Protein AF-A0A6P2FZN4-F1 (afdb_monomer_lite)

pLDDT: mean 72.2, std 14.44, range [37.28, 89.81]

Secondary structure (DSSP, 8-state):
----HHHHHHHHHHHHHHHH-TTTSS-TTS-HHHHHHHHHHHTT-S-HHHHHHHHHHHHHHTT--GGGGGS-GGGGTTTGGG--S---

Radius of gyration: 12.98 Å; chains: 1; bounding box: 28×25×34 Å

Foldseek 3Di:
DDQDVVVLVVLLVLVVVCVVPVPPRDDQPDAQLCVSLVVCVVVVRDDPVVSNVSSQVSCVVVQHHPVSRRGGSVVCPPPVPPDRDDDD

Structure (mmCIF, N/CA/C/O backbone):
data_AF-A0A6P2FZN4-F1
#
_entry.id   AF-A0A6P2FZN4-F1
#
loop_
_atom_site.group_PDB
_atom_site.id
_atom_site.type_symbol
_atom_site.label_atom_id
_atom_site.label_alt_id
_atom_site.label_comp_id
_atom_site.label_asym_id
_atom_site.label_entity_id
_atom_site.label_seq_id
_atom_site.pdbx_PDB_ins_code
_atom_site.Cartn_x
_atom_site.Cartn_y
_atom_site.Cartn_z
_atom_site.occupancy
_atom_site.B_iso_or_equiv
_atom_site.auth_seq_id
_atom_site.auth_comp_id
_atom_site.auth_asym_id
_atom_site.auth_atom_id
_atom_site.pdbx_PDB_model_num
ATOM 1 N N . MET A 1 1 ? -16.893 0.419 13.088 1.00 43.84 1 MET A N 1
ATOM 2 C CA . MET A 1 1 ? -15.726 1.078 13.720 1.00 43.84 1 MET A CA 1
ATOM 3 C C . MET A 1 1 ? -15.245 2.170 12.776 1.00 43.84 1 MET A C 1
ATOM 5 O O . MET A 1 1 ? -14.984 1.867 11.622 1.00 43.84 1 MET A O 1
ATOM 9 N N . GLN A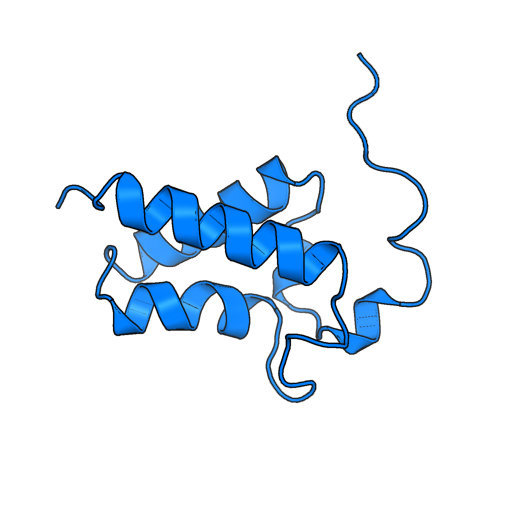 1 2 ? -15.230 3.441 13.190 1.00 50.50 2 GLN A N 1
ATOM 10 C CA . GLN A 1 2 ? -14.887 4.545 12.284 1.00 50.50 2 GLN A CA 1
ATOM 11 C C . GLN A 1 2 ? -13.374 4.576 12.047 1.00 50.50 2 GLN A C 1
ATOM 13 O O . GLN A 1 2 ? -12.598 4.834 12.964 1.00 50.50 2 GLN A O 1
ATOM 18 N N . ALA A 1 3 ? -12.948 4.308 10.814 1.00 53.72 3 ALA A N 1
ATOM 19 C CA . ALA A 1 3 ? -11.563 4.505 10.421 1.00 53.72 3 ALA A CA 1
ATOM 20 C C . ALA A 1 3 ? -11.217 5.998 10.538 1.00 53.72 3 ALA A C 1
ATOM 22 O O . ALA A 1 3 ? -11.850 6.841 9.902 1.00 53.72 3 ALA A O 1
ATOM 23 N N . ASN A 1 4 ? -10.222 6.324 11.362 1.00 74.25 4 ASN A N 1
ATOM 24 C CA . ASN A 1 4 ? -9.841 7.696 11.668 1.00 74.25 4 ASN A CA 1
ATOM 25 C C . ASN A 1 4 ? -9.461 8.439 10.369 1.00 74.25 4 ASN A C 1
ATOM 27 O O . ASN A 1 4 ? -8.529 8.046 9.660 1.00 74.25 4 ASN A O 1
ATOM 31 N N . ALA A 1 5 ? -10.187 9.508 10.025 1.00 70.88 5 ALA A N 1
ATOM 32 C CA . ALA A 1 5 ? -10.063 10.198 8.733 1.00 70.88 5 ALA A CA 1
ATOM 33 C C . ALA A 1 5 ? -8.634 10.705 8.444 1.00 70.88 5 ALA A C 1
ATOM 35 O O . ALA A 1 5 ? -8.239 10.875 7.287 1.00 70.88 5 ALA A O 1
ATOM 36 N N . ARG A 1 6 ? -7.834 10.931 9.495 1.00 76.56 6 ARG A N 1
ATOM 37 C CA . ARG A 1 6 ? -6.417 11.305 9.399 1.00 76.56 6 ARG A CA 1
ATOM 38 C C . ARG A 1 6 ? -5.555 10.181 8.817 1.00 76.56 6 ARG A C 1
ATOM 40 O O . ARG A 1 6 ? -4.819 10.424 7.864 1.00 76.56 6 ARG A O 1
ATOM 47 N N . GLN A 1 7 ? -5.708 8.961 9.330 1.00 71.00 7 GLN A N 1
ATOM 48 C CA . GLN A 1 7 ? -4.948 7.790 8.879 1.00 71.00 7 GLN A CA 1
ATOM 49 C C . GLN A 1 7 ? -5.286 7.446 7.425 1.00 71.00 7 GLN A C 1
ATOM 51 O O . GLN A 1 7 ? -4.412 7.080 6.645 1.00 71.00 7 GLN A O 1
ATOM 56 N N . MET A 1 8 ? -6.541 7.666 7.020 1.00 70.88 8 MET A N 1
ATOM 57 C CA . MET A 1 8 ? -6.968 7.433 5.641 1.00 70.88 8 MET A CA 1
ATOM 58 C C . MET A 1 8 ? -6.376 8.433 4.642 1.00 70.88 8 MET A C 1
ATOM 60 O O . MET A 1 8 ? -6.020 8.065 3.525 1.00 70.88 8 MET A O 1
ATOM 64 N N . ARG A 1 9 ? -6.221 9.699 5.046 1.00 77.56 9 ARG A N 1
ATOM 65 C CA . ARG A 1 9 ? -5.521 10.708 4.237 1.00 77.56 9 ARG A CA 1
ATOM 66 C C . ARG A 1 9 ? -4.033 10.406 4.094 1.00 77.56 9 ARG A C 1
ATOM 68 O O . ARG A 1 9 ? -3.474 10.604 3.021 1.00 77.56 9 ARG A O 1
ATOM 75 N N . GLU A 1 10 ? -3.382 9.943 5.156 1.00 76.12 10 GLU A N 1
ATOM 76 C CA . GLU A 1 10 ? -1.977 9.518 5.090 1.00 76.12 10 GLU A CA 1
ATOM 77 C C . GLU A 1 10 ? -1.797 8.294 4.193 1.00 76.12 10 GLU A C 1
ATOM 79 O O . GLU A 1 10 ? -0.887 8.278 3.368 1.00 76.12 10 GLU A O 1
ATOM 84 N N . PHE A 1 11 ? -2.718 7.334 4.267 1.00 72.31 11 PHE A N 1
ATOM 85 C CA . PHE A 1 11 ? -2.742 6.182 3.376 1.00 72.31 11 PHE A CA 1
ATOM 86 C C . PHE A 1 11 ? -2.863 6.587 1.903 1.00 72.31 11 PHE A C 1
ATOM 88 O O . PHE A 1 11 ? -2.006 6.225 1.102 1.00 72.31 11 PHE A O 1
ATOM 95 N N . ARG A 1 12 ? -3.859 7.413 1.552 1.00 75.00 12 ARG A N 1
ATOM 96 C CA . ARG A 1 12 ? -4.036 7.917 0.177 1.00 75.00 12 ARG A CA 1
ATOM 97 C C . ARG A 1 12 ? -2.791 8.631 -0.348 1.00 75.00 12 ARG A C 1
ATOM 99 O O . ARG A 1 12 ? -2.382 8.381 -1.475 1.00 75.00 12 ARG A O 1
ATOM 106 N N . ARG A 1 13 ? -2.147 9.463 0.479 1.00 75.56 13 ARG A N 1
ATOM 107 C CA . ARG A 1 13 ? -0.883 10.124 0.112 1.00 75.56 13 ARG A CA 1
ATOM 108 C C . ARG A 1 13 ? 0.239 9.125 -0.143 1.00 75.56 13 ARG A C 1
ATOM 110 O O . ARG A 1 13 ? 0.950 9.264 -1.126 1.00 75.56 13 ARG A O 1
ATOM 117 N N . ARG A 1 14 ? 0.367 8.097 0.696 1.00 71.94 14 ARG A N 1
ATOM 118 C CA . ARG A 1 14 ? 1.383 7.049 0.535 1.00 71.94 14 ARG A CA 1
ATOM 119 C C . ARG A 1 14 ? 1.162 6.238 -0.742 1.00 71.94 14 ARG A C 1
ATOM 121 O O . ARG A 1 14 ? 2.126 5.958 -1.442 1.00 71.94 14 ARG A O 1
ATOM 128 N N . ILE A 1 15 ? -0.094 5.945 -1.082 1.00 71.88 15 ILE A N 1
ATOM 129 C CA . ILE A 1 15 ? -0.475 5.338 -2.364 1.00 71.88 15 ILE A CA 1
ATOM 130 C C . ILE A 1 15 ? -0.097 6.239 -3.537 1.00 71.88 15 ILE A C 1
ATOM 132 O O . ILE A 1 15 ? 0.517 5.790 -4.499 1.00 71.88 15 ILE A O 1
ATOM 136 N N . GLN A 1 16 ? -0.448 7.518 -3.460 1.00 71.81 16 GLN A N 1
ATOM 137 C CA . GLN A 1 16 ? -0.132 8.474 -4.510 1.00 71.81 16 GLN A CA 1
ATOM 138 C C . GLN A 1 16 ? 1.385 8.583 -4.718 1.00 71.81 16 GLN A C 1
ATOM 140 O O . GLN A 1 16 ? 1.839 8.529 -5.854 1.00 71.81 16 GLN A O 1
ATOM 145 N N . SER A 1 17 ? 2.177 8.647 -3.642 1.00 69.81 17 SER A N 1
ATOM 146 C CA . SER A 1 17 ? 3.644 8.624 -3.709 1.00 69.81 17 SER A CA 1
ATOM 147 C C . SER A 1 17 ? 4.184 7.342 -4.342 1.00 69.81 17 SER A C 1
ATOM 149 O O . SER A 1 17 ? 5.077 7.416 -5.179 1.00 69.81 17 SER A O 1
ATOM 151 N N . VAL A 1 18 ? 3.609 6.187 -3.999 1.00 67.19 18 VAL A N 1
ATOM 152 C CA . VAL A 1 18 ? 3.931 4.895 -4.618 1.00 67.19 18 VAL A CA 1
ATOM 153 C C . VAL A 1 18 ? 3.683 4.917 -6.127 1.00 67.19 18 VAL A C 1
ATOM 155 O O . VAL A 1 18 ? 4.476 4.374 -6.879 1.00 67.19 18 VAL A O 1
ATOM 158 N N . PHE A 1 19 ? 2.619 5.554 -6.610 1.00 63.84 19 PHE A N 1
ATOM 159 C CA . PHE A 1 19 ? 2.356 5.609 -8.052 1.00 63.84 19 PHE A CA 1
ATOM 160 C C . PHE A 1 19 ? 3.166 6.675 -8.798 1.00 63.84 19 PHE A C 1
ATOM 162 O O . PHE A 1 19 ? 3.358 6.551 -10.006 1.00 63.84 19 PHE A O 1
ATOM 169 N N . GLN A 1 20 ? 3.682 7.687 -8.095 1.00 67.06 20 GLN A N 1
ATOM 170 C CA . GLN A 1 20 ? 4.647 8.639 -8.654 1.00 67.06 20 GLN A CA 1
ATOM 171 C C . GLN A 1 20 ? 6.046 8.012 -8.768 1.00 67.06 20 GLN A C 1
ATOM 173 O O . GLN A 1 20 ? 6.690 8.131 -9.812 1.00 67.06 20 GLN A O 1
ATOM 178 N N . ASP A 1 21 ? 6.484 7.283 -7.736 1.00 62.00 21 ASP A N 1
ATOM 179 C CA . ASP A 1 21 ? 7.755 6.554 -7.715 1.00 62.00 21 ASP A CA 1
ATOM 180 C C . ASP A 1 21 ? 7.574 5.102 -7.216 1.00 62.00 21 ASP A C 1
ATOM 182 O O . ASP A 1 21 ? 7.830 4.780 -6.044 1.00 62.00 21 ASP A O 1
ATOM 186 N N . PRO A 1 22 ? 7.113 4.201 -8.107 1.00 57.34 22 PRO A N 1
ATOM 187 C CA . PRO A 1 22 ? 6.822 2.812 -7.749 1.00 57.34 22 PRO A CA 1
ATOM 188 C C . PRO A 1 22 ? 8.074 1.994 -7.439 1.00 57.34 22 PRO A C 1
ATOM 190 O O . PRO A 1 22 ? 7.961 0.919 -6.852 1.00 57.34 22 PRO A O 1
ATOM 193 N N . TYR A 1 23 ? 9.257 2.504 -7.790 1.00 52.44 23 TYR A N 1
ATOM 194 C CA . TYR A 1 23 ? 10.534 1.820 -7.605 1.00 52.44 23 TYR A CA 1
ATOM 195 C C . TYR A 1 23 ? 11.230 2.211 -6.307 1.00 52.44 23 TYR A C 1
ATOM 197 O O . TYR A 1 23 ? 11.832 1.353 -5.668 1.00 52.44 23 TYR A O 1
ATOM 205 N N . ALA A 1 24 ? 11.134 3.475 -5.890 1.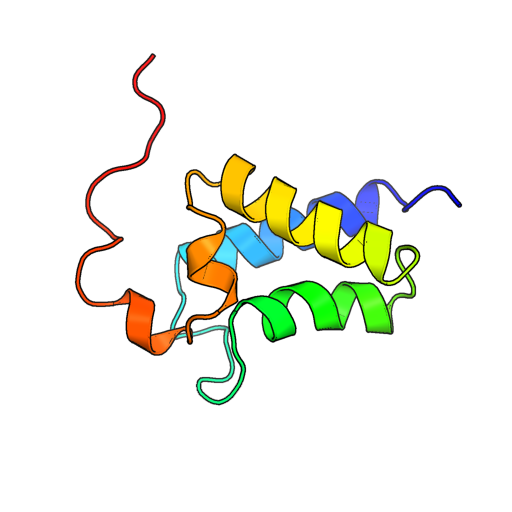00 50.84 24 ALA A N 1
ATOM 206 C CA . ALA A 1 24 ? 11.859 3.966 -4.721 1.00 50.84 24 ALA A CA 1
ATOM 207 C C . ALA A 1 24 ? 11.217 3.578 -3.379 1.00 50.84 24 ALA A C 1
ATOM 209 O O . ALA A 1 24 ? 11.878 3.638 -2.344 1.00 50.84 24 ALA A O 1
ATOM 210 N N . SER A 1 25 ? 9.933 3.201 -3.367 1.00 50.81 25 SER A N 1
ATOM 211 C CA . SER A 1 25 ? 9.149 3.096 -2.124 1.00 50.81 25 SER A CA 1
ATOM 212 C C . SER A 1 25 ? 8.526 1.724 -1.843 1.00 50.81 25 SER A C 1
ATOM 214 O O . SER A 1 25 ? 8.046 1.489 -0.729 1.00 50.81 25 SER A O 1
ATOM 216 N N . LEU A 1 26 ? 8.553 0.798 -2.806 1.00 59.94 26 LEU A N 1
ATOM 217 C CA . LEU A 1 26 ? 7.957 -0.529 -2.670 1.00 59.94 26 LEU A CA 1
ATOM 218 C C . LEU A 1 26 ? 9.014 -1.627 -2.653 1.00 59.94 26 LEU A C 1
ATOM 220 O O . LEU A 1 26 ? 9.928 -1.657 -3.471 1.00 59.94 26 LEU A O 1
ATOM 224 N N . ASN A 1 27 ? 8.853 -2.582 -1.735 1.00 62.47 27 ASN A N 1
ATOM 225 C CA . ASN A 1 27 ? 9.658 -3.794 -1.758 1.00 62.47 27 ASN A CA 1
ATOM 226 C C . ASN A 1 27 ? 9.287 -4.593 -3.024 1.00 62.47 27 ASN A C 1
ATOM 228 O O . ASN A 1 27 ? 8.139 -5.030 -3.132 1.00 62.47 27 ASN A O 1
ATOM 232 N N . PRO A 1 28 ? 10.225 -4.831 -3.958 1.00 64.81 28 PRO A N 1
ATOM 233 C CA . PRO A 1 28 ? 9.925 -5.439 -5.255 1.00 64.81 28 PRO A CA 1
ATOM 234 C C . PRO A 1 28 ? 9.413 -6.882 -5.150 1.00 64.81 28 PRO A C 1
ATOM 236 O O . PRO A 1 28 ? 8.874 -7.405 -6.122 1.00 64.81 28 PRO A O 1
ATOM 239 N N . ARG A 1 29 ? 9.561 -7.517 -3.977 1.00 67.88 29 ARG A N 1
ATOM 240 C CA . ARG A 1 29 ? 9.075 -8.873 -3.685 1.00 67.88 29 ARG A CA 1
ATOM 241 C C . ARG A 1 29 ? 7.638 -8.916 -3.155 1.00 67.88 29 ARG A C 1
ATOM 243 O O . ARG A 1 29 ? 7.108 -10.006 -2.968 1.00 67.88 29 ARG A O 1
ATOM 250 N N . ARG A 1 30 ? 7.014 -7.767 -2.871 1.00 72.38 30 ARG A N 1
ATOM 251 C CA . ARG A 1 30 ? 5.631 -7.683 -2.372 1.00 72.38 30 ARG A CA 1
ATOM 252 C C . ARG A 1 30 ? 4.702 -7.207 -3.483 1.00 72.38 30 ARG A C 1
ATOM 254 O O . ARG A 1 30 ? 5.012 -6.239 -4.171 1.00 72.38 30 ARG A O 1
ATOM 261 N N . GLY A 1 31 ? 3.564 -7.882 -3.640 1.00 81.25 31 GLY A N 1
ATOM 262 C CA . GLY A 1 31 ? 2.525 -7.471 -4.587 1.00 81.25 31 GLY A CA 1
ATOM 263 C C . GLY A 1 31 ? 1.869 -6.154 -4.170 1.00 81.25 31 GLY A C 1
ATOM 264 O O . GLY A 1 31 ? 1.859 -5.806 -2.983 1.00 81.25 31 GLY A O 1
ATOM 265 N N . ILE A 1 32 ? 1.285 -5.437 -5.132 1.00 82.00 32 ILE A N 1
ATOM 266 C CA . ILE A 1 32 ? 0.627 -4.146 -4.889 1.00 82.00 32 ILE A CA 1
ATOM 267 C C . ILE A 1 32 ? -0.477 -4.301 -3.842 1.00 82.00 32 ILE A C 1
ATOM 269 O O . ILE A 1 32 ? -0.497 -3.539 -2.879 1.00 82.00 32 ILE A O 1
ATOM 273 N N . ARG A 1 33 ? -1.327 -5.336 -3.935 1.00 86.12 33 ARG A N 1
ATOM 274 C CA . ARG A 1 33 ? -2.341 -5.634 -2.906 1.00 86.12 33 ARG A CA 1
ATOM 275 C C . ARG A 1 33 ? -1.749 -5.630 -1.504 1.00 86.12 33 ARG A C 1
ATOM 277 O O . ARG A 1 33 ? -2.271 -4.946 -0.634 1.00 86.12 33 ARG A O 1
ATOM 284 N N . GLN A 1 34 ? -0.660 -6.366 -1.305 1.00 84.62 34 GLN A N 1
ATOM 285 C CA . GLN A 1 34 ? -0.059 -6.553 0.008 1.00 84.62 34 GLN A CA 1
ATOM 286 C C . GLN A 1 34 ? 0.556 -5.255 0.529 1.00 84.62 34 GLN A C 1
ATOM 288 O O . GLN A 1 34 ? 0.323 -4.893 1.677 1.00 84.62 34 GLN A O 1
ATOM 293 N N . ALA A 1 35 ? 1.259 -4.510 -0.325 1.00 81.50 35 ALA A N 1
ATOM 294 C CA . ALA A 1 35 ? 1.826 -3.217 0.045 1.00 81.50 35 ALA A CA 1
ATOM 295 C C . ALA A 1 35 ? 0.757 -2.196 0.474 1.00 81.50 35 ALA A C 1
ATOM 297 O O . ALA A 1 35 ? 1.007 -1.357 1.340 1.00 81.50 35 ALA A O 1
ATOM 298 N N . LEU A 1 36 ? -0.441 -2.284 -0.113 1.00 81.38 36 LEU A N 1
ATOM 299 C CA . LEU A 1 36 ? -1.572 -1.422 0.213 1.00 81.38 36 LEU A CA 1
ATOM 300 C C . LEU A 1 36 ? -2.365 -1.917 1.433 1.00 81.38 36 LEU A C 1
ATOM 302 O O . LEU A 1 36 ? -2.779 -1.118 2.269 1.00 81.38 36 LEU A O 1
ATOM 306 N N . SER A 1 37 ? -2.579 -3.223 1.574 1.00 87.44 37 SER A N 1
ATOM 307 C CA . SER A 1 37 ? -3.391 -3.783 2.656 1.00 87.44 37 SER A CA 1
ATOM 308 C C . SER A 1 37 ? -2.625 -3.933 3.971 1.00 87.44 37 SER A C 1
ATOM 310 O O . SER A 1 37 ? -3.232 -3.868 5.035 1.00 87.44 37 SER A O 1
ATOM 312 N N . GLU A 1 38 ? -1.311 -4.150 3.937 1.00 85.38 38 GLU A N 1
ATOM 313 C CA . GLU A 1 38 ? -0.468 -4.364 5.121 1.00 85.38 38 GLU A CA 1
ATOM 314 C C . GLU A 1 38 ? -0.531 -3.219 6.145 1.00 85.38 38 GLU A C 1
ATOM 316 O O . GLU A 1 38 ? -0.825 -3.510 7.305 1.00 85.38 38 GLU A O 1
ATOM 321 N N . PRO A 1 39 ? -0.357 -1.929 5.784 1.00 81.62 39 PRO A N 1
ATOM 322 C CA . PRO A 1 39 ? -0.483 -0.847 6.761 1.00 81.62 39 PRO A CA 1
ATOM 323 C C . PRO A 1 39 ? -1.895 -0.765 7.358 1.00 81.62 39 PRO A C 1
ATOM 325 O O . PRO A 1 39 ? -2.044 -0.463 8.540 1.00 81.62 39 PRO A O 1
ATOM 328 N N . LEU A 1 40 ? -2.937 -1.082 6.583 1.00 85.00 40 LEU A N 1
ATOM 329 C CA . LEU A 1 40 ? -4.312 -1.109 7.087 1.00 85.00 40 LEU A CA 1
ATOM 330 C C . LEU A 1 40 ? -4.527 -2.252 8.094 1.00 85.00 40 LEU A C 1
ATOM 332 O O . LEU A 1 40 ? -5.184 -2.041 9.111 1.00 85.00 40 LEU A O 1
ATOM 336 N N . HIS A 1 41 ? -3.921 -3.420 7.865 1.00 86.81 41 HIS A N 1
ATOM 337 C CA . HIS A 1 41 ? -3.941 -4.535 8.815 1.00 86.81 41 HIS A CA 1
ATOM 338 C C . HIS A 1 41 ? -3.135 -4.224 10.081 1.00 86.81 41 HIS A C 1
ATOM 340 O O . HIS A 1 41 ? -3.634 -4.427 11.187 1.00 86.81 41 HIS A O 1
ATOM 346 N N . VAL A 1 42 ? -1.920 -3.682 9.934 1.00 86.06 42 VAL A N 1
ATOM 347 C CA . VAL A 1 42 ? -1.037 -3.316 11.058 1.00 86.06 42 VAL A CA 1
ATOM 348 C C . VAL A 1 42 ? -1.709 -2.292 11.969 1.00 86.06 42 VAL A C 1
ATOM 350 O O . VAL A 1 42 ? -1.686 -2.435 13.189 1.00 86.06 42 VAL A O 1
ATOM 353 N N . HIS A 1 43 ? -2.367 -1.288 11.389 1.00 82.81 43 HIS A N 1
ATOM 354 C CA . HIS A 1 43 ? -3.090 -0.267 12.145 1.00 82.81 43 HIS A CA 1
ATOM 355 C C . HIS A 1 43 ? -4.533 -0.663 12.510 1.00 82.81 43 HIS A C 1
ATOM 357 O O . HIS A 1 43 ? -5.247 0.160 13.081 1.00 82.81 43 HIS A O 1
ATOM 363 N N . ARG A 1 44 ? -4.968 -1.897 12.199 1.00 84.12 44 ARG A N 1
ATOM 364 C CA . ARG A 1 44 ? -6.327 -2.420 12.447 1.00 84.12 44 ARG A CA 1
ATOM 365 C C . ARG A 1 44 ? -7.433 -1.474 11.955 1.00 84.12 44 ARG A C 1
ATOM 367 O O . ARG A 1 44 ? -8.431 -1.239 12.635 1.00 84.12 44 ARG A O 1
ATOM 374 N N . LEU A 1 45 ? -7.246 -0.911 10.761 1.00 84.31 45 LEU A N 1
ATOM 375 C CA . LEU A 1 45 ? -8.117 0.104 10.156 1.00 84.31 45 LEU A CA 1
ATOM 376 C C . LEU A 1 45 ? -9.312 -0.508 9.416 1.00 84.31 45 LEU A C 1
ATOM 378 O O . LEU A 1 45 ? -9.563 -0.186 8.254 1.00 84.31 45 LEU A O 1
ATOM 382 N N . GLY A 1 46 ? -10.055 -1.360 10.118 1.00 86.12 46 GLY A N 1
ATOM 383 C CA . GLY A 1 46 ? -11.224 -2.070 9.605 1.00 86.12 46 GLY A CA 1
ATOM 384 C C . GLY A 1 46 ? -11.027 -3.583 9.552 1.00 86.12 46 GLY A C 1
ATOM 385 O O . GLY A 1 46 ? -9.945 -4.110 9.812 1.00 86.12 46 GLY A O 1
ATOM 386 N N . SER A 1 47 ? -12.108 -4.278 9.223 1.00 89.50 47 SER A N 1
ATOM 387 C CA . SER A 1 47 ? -12.141 -5.723 8.997 1.00 89.50 47 SER A CA 1
ATOM 388 C C . SER A 1 47 ? -11.408 -6.083 7.696 1.00 89.50 47 SER A C 1
ATOM 390 O O . SER A 1 47 ? -11.325 -5.235 6.806 1.00 89.50 47 SER A O 1
ATOM 392 N N . PRO A 1 48 ? -10.946 -7.333 7.503 1.00 87.25 48 PRO A N 1
ATOM 393 C CA . PRO A 1 48 ? -10.277 -7.747 6.262 1.00 87.25 48 PRO A CA 1
ATOM 394 C C . PRO A 1 48 ? -11.067 -7.389 4.991 1.00 87.25 48 PRO A C 1
ATOM 396 O O . PRO A 1 48 ? -10.508 -6.855 4.036 1.00 87.25 48 PRO A O 1
ATOM 399 N N . ALA A 1 49 ? -12.392 -7.571 5.018 1.00 89.38 49 ALA A N 1
ATOM 400 C CA . ALA A 1 49 ? -13.280 -7.187 3.921 1.00 89.38 49 ALA A CA 1
ATOM 401 C C . ALA A 1 49 ? -13.343 -5.663 3.687 1.00 89.38 49 ALA A C 1
ATOM 403 O O . ALA A 1 49 ? -13.361 -5.208 2.544 1.00 89.38 49 ALA A O 1
ATOM 404 N N . GLU A 1 50 ? -13.345 -4.859 4.756 1.00 88.19 50 GLU A N 1
ATOM 405 C CA . GLU A 1 50 ? -13.346 -3.392 4.658 1.00 88.19 50 GLU A CA 1
ATOM 406 C C . GLU A 1 50 ? -12.016 -2.878 4.101 1.00 88.19 50 GLU A C 1
ATOM 408 O O . GLU A 1 50 ? -12.004 -1.971 3.271 1.00 88.19 50 GLU A O 1
ATOM 413 N N . ILE A 1 51 ? -10.902 -3.481 4.525 1.00 87.75 51 ILE A N 1
ATOM 414 C CA . ILE A 1 51 ? -9.558 -3.176 4.030 1.00 87.75 51 ILE A CA 1
ATOM 415 C C . ILE A 1 51 ? -9.482 -3.450 2.530 1.00 87.75 51 ILE A C 1
ATOM 417 O O . ILE A 1 51 ? -9.032 -2.591 1.772 1.00 87.75 51 ILE A O 1
ATOM 421 N N . GLU A 1 52 ? -9.970 -4.608 2.087 1.00 89.19 52 GLU A N 1
ATOM 422 C CA . GLU A 1 52 ? -9.959 -4.978 0.674 1.00 89.19 52 GLU A CA 1
ATOM 423 C C . GLU A 1 52 ? -10.810 -4.031 -0.180 1.00 89.19 52 GLU A C 1
ATOM 425 O O . GLU A 1 52 ? -10.348 -3.524 -1.207 1.00 89.19 52 GLU A O 1
ATOM 430 N N . ALA A 1 53 ? -12.024 -3.711 0.277 1.00 89.81 53 ALA A N 1
ATOM 431 C CA . ALA A 1 53 ? -12.876 -2.724 -0.377 1.00 89.81 53 ALA A CA 1
ATOM 432 C C . ALA A 1 53 ? -12.183 -1.354 -0.473 1.00 89.81 53 ALA A C 1
ATOM 434 O O . ALA A 1 53 ? -12.247 -0.688 -1.509 1.00 89.81 53 ALA A O 1
ATOM 435 N N . LYS A 1 54 ? -11.459 -0.948 0.578 1.00 86.12 54 LYS A N 1
ATOM 436 C CA . LYS A 1 54 ? -10.753 0.336 0.622 1.00 86.12 54 LYS A CA 1
ATOM 437 C C . LYS A 1 54 ? -9.580 0.397 -0.341 1.00 86.12 54 LYS A C 1
ATOM 439 O O . LYS A 1 54 ? -9.405 1.396 -1.038 1.00 86.12 54 LYS A O 1
ATOM 444 N N . VAL A 1 55 ? -8.792 -0.671 -0.393 1.00 87.50 55 VAL A N 1
ATOM 445 C CA . VAL A 1 55 ? -7.672 -0.813 -1.326 1.00 87.50 55 VAL A CA 1
ATOM 446 C C . VAL A 1 55 ? -8.184 -0.731 -2.766 1.00 87.50 55 VAL A C 1
ATOM 448 O O . VAL A 1 55 ? -7.665 0.067 -3.544 1.00 87.50 55 VAL A O 1
ATOM 451 N N . ARG A 1 56 ? -9.263 -1.454 -3.100 1.00 89.38 56 ARG A N 1
ATOM 452 C CA . ARG A 1 56 ? -9.900 -1.397 -4.429 1.00 89.38 56 ARG A CA 1
ATOM 453 C C . ARG A 1 56 ? -10.414 0.001 -4.770 1.00 89.38 56 ARG A C 1
ATOM 455 O O . ARG A 1 56 ? -10.105 0.502 -5.845 1.00 89.38 56 ARG A O 1
ATOM 462 N N . SER A 1 57 ? -11.139 0.647 -3.854 1.00 86.75 57 SER A N 1
ATOM 463 C CA . SER A 1 57 ? -11.629 2.019 -4.051 1.00 86.75 57 SER A CA 1
ATOM 464 C C . SER A 1 57 ? -10.48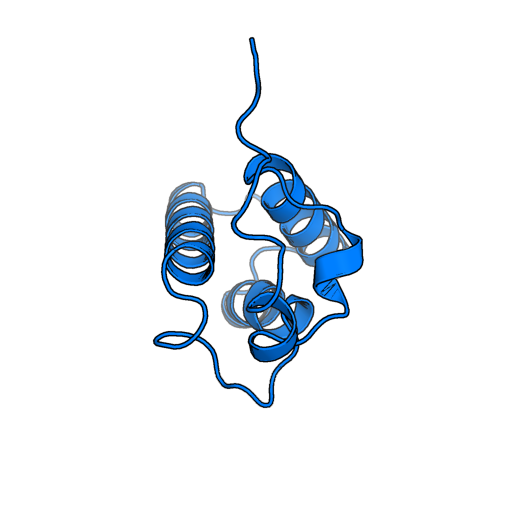2 2.997 -4.286 1.00 86.75 57 SER A C 1
ATOM 466 O O . SER A 1 57 ? -10.562 3.831 -5.177 1.00 86.75 57 SER A O 1
ATOM 468 N N . THR A 1 58 ? -9.387 2.877 -3.531 1.00 82.06 58 THR A N 1
ATOM 469 C CA . THR A 1 58 ? -8.265 3.817 -3.655 1.00 82.06 58 THR A CA 1
ATOM 470 C C . THR A 1 58 ? -7.538 3.666 -4.989 1.00 82.06 58 THR A C 1
ATOM 472 O O . THR A 1 58 ? -7.154 4.667 -5.578 1.00 82.06 58 THR A O 1
ATOM 475 N N . ILE A 1 59 ? -7.394 2.436 -5.495 1.00 80.81 59 ILE A N 1
ATOM 476 C CA . ILE A 1 59 ? -6.869 2.168 -6.843 1.00 80.81 59 ILE A CA 1
ATOM 477 C C . ILE A 1 59 ? -7.731 2.832 -7.923 1.00 80.81 59 ILE A C 1
ATOM 479 O O . ILE A 1 59 ? -7.197 3.475 -8.823 1.00 80.81 59 ILE A O 1
ATOM 483 N N . LEU A 1 60 ? -9.054 2.732 -7.805 1.00 84.12 60 LEU A N 1
ATOM 484 C CA . LEU A 1 60 ? -9.977 3.365 -8.749 1.00 84.12 60 LEU A CA 1
ATOM 485 C C . LEU A 1 60 ? -9.919 4.899 -8.665 1.00 84.12 60 LEU A C 1
ATOM 487 O O . LEU A 1 60 ? -9.897 5.565 -9.694 1.00 84.12 60 LEU A O 1
ATOM 491 N N . GLU A 1 61 ? -9.829 5.460 -7.454 1.00 80.31 61 GLU A N 1
ATOM 492 C CA . GLU A 1 61 ? -9.702 6.909 -7.221 1.00 80.31 61 GLU A CA 1
ATOM 493 C C . GLU A 1 61 ? -8.439 7.507 -7.860 1.00 80.31 61 GLU A C 1
ATOM 495 O O . GLU A 1 61 ? -8.454 8.665 -8.274 1.00 80.31 61 GLU A O 1
ATOM 500 N N . VAL A 1 62 ? -7.350 6.736 -7.956 1.00 73.69 62 VAL A N 1
ATOM 501 C CA . VAL A 1 62 ? -6.107 7.174 -8.616 1.00 73.69 62 VAL A CA 1
ATOM 502 C C . VAL A 1 62 ? -6.082 6.879 -10.123 1.00 73.69 62 VAL A C 1
ATOM 504 O O . VAL A 1 62 ? -5.045 7.062 -10.756 1.00 73.69 62 VAL A O 1
ATOM 507 N N . GLY A 1 63 ? -7.201 6.431 -10.704 1.00 75.88 63 GLY A N 1
ATOM 508 C CA . GLY A 1 63 ? -7.333 6.174 -12.142 1.00 75.88 63 GLY A CA 1
ATOM 509 C C . GLY A 1 63 ? -6.763 4.830 -12.604 1.00 75.88 63 GLY A C 1
ATOM 510 O O . GLY A 1 63 ? -6.446 4.664 -13.781 1.00 75.88 63 GLY A O 1
ATOM 511 N N . LEU A 1 64 ? -6.6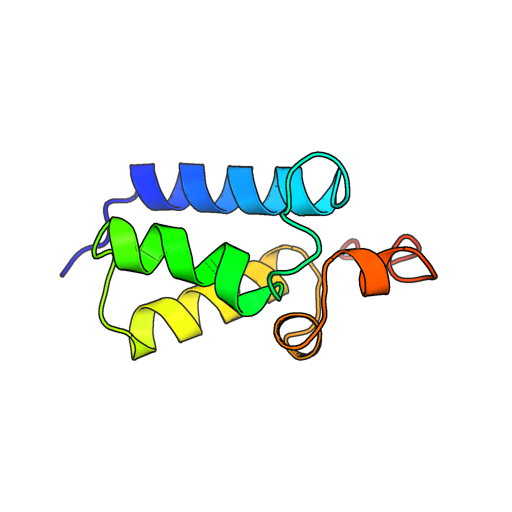09 3.862 -11.697 1.00 80.06 64 LEU A N 1
ATOM 512 C CA . LEU A 1 64 ? -6.069 2.537 -11.998 1.00 80.06 64 LEU A CA 1
ATOM 513 C C . LEU A 1 64 ? -7.152 1.456 -11.924 1.00 80.06 64 LEU A C 1
ATOM 515 O O . LEU A 1 64 ? -8.159 1.584 -11.232 1.00 80.06 64 LEU A O 1
ATOM 519 N N . THR A 1 65 ? -6.936 0.348 -12.632 1.00 84.31 65 THR A N 1
ATOM 520 C CA . THR A 1 65 ? -7.867 -0.791 -12.614 1.00 84.31 65 THR A CA 1
ATOM 521 C C . THR A 1 65 ? -7.573 -1.714 -11.435 1.00 84.31 65 THR A C 1
ATOM 523 O O . THR A 1 65 ? -6.421 -1.900 -11.062 1.00 84.31 65 THR A O 1
ATOM 526 N N . VAL A 1 66 ? -8.585 -2.379 -10.874 1.00 84.50 66 VAL A N 1
ATOM 527 C CA . VAL A 1 66 ? -8.380 -3.337 -9.764 1.00 84.50 66 VAL A CA 1
ATOM 528 C C . VAL A 1 66 ? -7.464 -4.513 -10.122 1.00 84.50 66 VAL A C 1
ATOM 530 O O . VAL A 1 66 ? -6.862 -5.092 -9.224 1.00 84.50 66 VAL A O 1
ATOM 533 N N . ALA A 1 67 ? -7.294 -4.820 -11.413 1.00 84.75 67 ALA A N 1
ATOM 534 C CA . ALA A 1 67 ? -6.380 -5.857 -11.897 1.00 84.75 67 ALA A CA 1
ATOM 535 C C . ALA A 1 67 ? -4.911 -5.572 -11.544 1.00 84.75 67 ALA A C 1
ATOM 537 O O . ALA A 1 67 ? -4.077 -6.472 -11.571 1.00 84.75 67 ALA A O 1
ATOM 538 N N . VAL A 1 68 ? -4.576 -4.326 -11.201 1.00 81.19 68 VAL A N 1
ATOM 539 C CA . VAL A 1 68 ? -3.227 -3.976 -10.760 1.00 81.19 68 VAL A CA 1
ATOM 540 C C . VAL A 1 68 ? -2.886 -4.499 -9.369 1.00 81.19 68 VAL A C 1
ATOM 542 O O . VAL A 1 68 ? -1.713 -4.601 -9.033 1.00 81.19 68 VAL A O 1
ATOM 545 N N . LEU A 1 69 ? -3.887 -4.831 -8.551 1.00 84.12 69 LEU A N 1
ATOM 546 C CA . LEU A 1 69 ? -3.667 -5.320 -7.190 1.00 84.12 69 LEU A CA 1
ATOM 547 C C . LEU A 1 69 ? -2.944 -6.670 -7.171 1.00 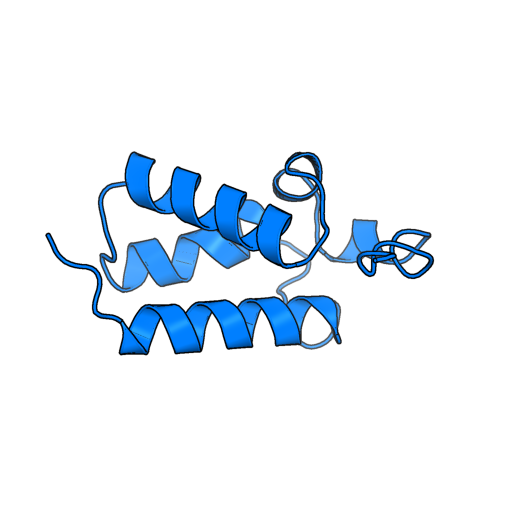84.12 69 LEU A C 1
ATOM 549 O O . LEU A 1 69 ? -2.172 -6.932 -6.251 1.00 84.12 69 LEU A O 1
ATOM 553 N N . ASP A 1 70 ? -3.158 -7.486 -8.200 1.00 84.88 70 ASP A N 1
ATOM 554 C CA . ASP A 1 70 ? -2.498 -8.778 -8.389 1.00 84.88 70 ASP A CA 1
ATOM 555 C C . ASP A 1 70 ? -1.081 -8.671 -8.959 1.00 84.88 70 ASP A C 1
ATOM 557 O O . ASP A 1 70 ? -0.365 -9.667 -8.997 1.00 84.88 70 ASP A O 1
ATOM 561 N N . LYS A 1 71 ? -0.665 -7.475 -9.381 1.00 82.25 71 LYS A N 1
ATOM 562 C CA . LYS A 1 71 ? 0.638 -7.249 -10.005 1.00 82.25 71 LYS A CA 1
ATOM 563 C C . LYS A 1 71 ? 1.691 -6.837 -8.992 1.00 82.25 71 LYS A C 1
ATOM 565 O O . LYS A 1 71 ? 1.398 -6.326 -7.904 1.00 82.25 71 LYS A O 1
ATOM 570 N N . TYR A 1 72 ? 2.941 -7.007 -9.388 1.00 78.25 72 TYR A N 1
ATOM 571 C CA . TYR A 1 72 ? 4.088 -6.490 -8.669 1.00 78.25 72 TYR A CA 1
ATOM 572 C C . TYR A 1 72 ? 4.464 -5.073 -9.128 1.00 78.25 72 TYR A C 1
ATOM 574 O O . TYR A 1 72 ? 4.172 -4.671 -10.257 1.00 78.25 72 TYR A O 1
ATOM 582 N N . PRO A 1 73 ? 5.171 -4.303 -8.281 1.00 72.88 73 PRO A N 1
ATOM 583 C CA . PRO A 1 73 ? 5.541 -2.917 -8.580 1.00 72.88 73 PRO A CA 1
ATOM 584 C C . PRO A 1 73 ? 6.423 -2.791 -9.830 1.00 72.88 73 PRO A C 1
ATOM 586 O O . PRO A 1 73 ? 6.318 -1.825 -10.579 1.00 72.88 73 PRO A O 1
ATOM 589 N N . HIS A 1 74 ? 7.257 -3.801 -10.087 1.00 70.31 74 HIS A N 1
ATOM 590 C CA . HIS A 1 74 ? 8.134 -3.851 -11.255 1.00 70.31 74 HIS A CA 1
ATOM 591 C C . HIS A 1 74 ? 7.383 -4.151 -12.564 1.00 70.31 74 HIS A C 1
ATOM 593 O O . HIS A 1 74 ? 7.824 -3.754 -13.640 1.00 70.31 74 HIS A O 1
ATOM 599 N N . GLU A 1 75 ? 6.211 -4.787 -12.493 1.00 69.56 75 GLU A N 1
ATOM 600 C CA . GLU A 1 75 ? 5.363 -5.057 -13.663 1.00 69.56 75 GLU A CA 1
ATOM 601 C C . GLU A 1 75 ? 4.617 -3.801 -14.146 1.00 69.56 75 GLU A C 1
ATOM 603 O O . GLU A 1 75 ? 3.952 -3.814 -15.183 1.00 69.56 75 GLU A O 1
ATOM 608 N N . PHE A 1 76 ? 4.741 -2.690 -13.414 1.00 61.22 76 PHE A N 1
ATOM 609 C CA . PHE A 1 76 ? 4.115 -1.415 -13.748 1.00 61.22 76 PHE A CA 1
ATOM 610 C C . PHE A 1 76 ? 4.916 -0.564 -14.748 1.00 61.22 76 PHE A C 1
ATOM 612 O O . PHE A 1 76 ? 4.331 0.313 -15.388 1.00 61.22 76 PHE A O 1
ATOM 619 N N . SER A 1 77 ? 6.232 -0.788 -14.917 1.00 55.78 77 SER A N 1
ATOM 620 C CA . SER A 1 77 ? 7.103 0.166 -15.646 1.00 55.78 77 SER A CA 1
ATOM 621 C C . SER A 1 77 ? 6.880 0.294 -17.143 1.00 55.78 77 SER A C 1
ATOM 623 O O . SER A 1 77 ? 7.343 1.270 -17.722 1.00 55.78 77 SER A O 1
ATOM 625 N N . GLY A 1 78 ? 6.249 -0.674 -17.804 1.00 48.19 78 GLY A N 1
ATOM 626 C CA . GLY A 1 78 ? 6.319 -0.726 -19.267 1.00 48.19 78 GLY A CA 1
ATOM 627 C C . GLY A 1 78 ? 5.406 0.266 -19.992 1.00 48.19 78 GLY A C 1
ATOM 628 O O . GLY A 1 78 ? 5.801 0.840 -21.000 1.00 48.19 78 GLY A O 1
ATOM 629 N N . GLY A 1 79 ? 4.177 0.474 -19.505 1.00 50.31 79 GLY A N 1
ATOM 630 C CA . GLY A 1 79 ? 3.148 1.147 -20.318 1.00 50.31 79 GLY A CA 1
ATOM 631 C C . GLY A 1 79 ? 1.969 1.778 -19.576 1.00 50.31 79 GLY A C 1
ATOM 632 O O . GLY A 1 79 ? 1.179 2.483 -20.193 1.00 50.31 79 GLY A O 1
ATOM 633 N N . GLN A 1 80 ? 1.847 1.607 -18.256 1.00 52.06 80 GLN A N 1
ATOM 634 C CA . GLN A 1 80 ? 0.770 2.246 -17.477 1.00 52.06 80 GLN A CA 1
ATOM 635 C C . GLN A 1 80 ? 1.019 3.743 -17.213 1.00 52.06 80 GLN A C 1
ATOM 637 O O . GLN A 1 80 ? 0.111 4.446 -16.786 1.00 52.06 80 GLN A O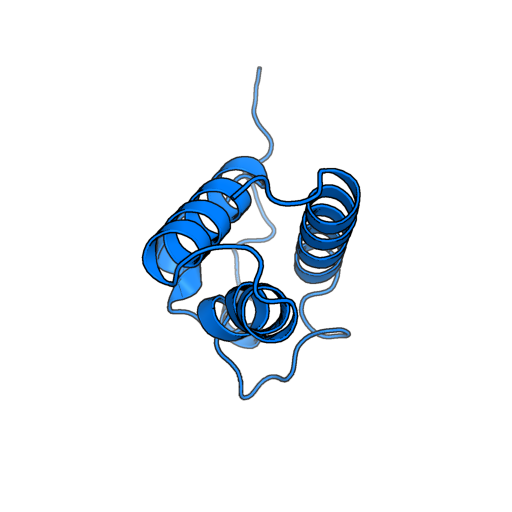 1
ATOM 642 N N . ARG A 1 81 ? 2.218 4.259 -17.527 1.00 51.59 81 ARG A N 1
ATOM 643 C CA . ARG A 1 81 ? 2.568 5.686 -17.412 1.00 51.59 81 ARG A CA 1
ATOM 644 C C . ARG A 1 81 ? 1.866 6.603 -18.423 1.00 51.59 81 ARG A C 1
ATOM 646 O O . ARG A 1 81 ? 2.113 7.802 -18.381 1.00 51.59 81 ARG A O 1
ATOM 653 N N . GLN A 1 82 ? 1.040 6.088 -19.341 1.00 49.25 82 GLN A N 1
ATOM 654 C CA . GLN A 1 82 ? 0.711 6.858 -20.543 1.00 49.25 82 GLN A CA 1
ATOM 655 C C . GLN A 1 82 ? -0.694 7.415 -20.733 1.00 49.25 82 GLN A C 1
ATOM 657 O O . GLN A 1 82 ? -0.804 8.197 -21.667 1.00 49.25 82 GLN A O 1
ATOM 662 N N . ARG A 1 83 ? -1.731 7.118 -19.939 1.00 54.62 83 ARG A N 1
ATOM 663 C CA . ARG A 1 83 ? -3.006 7.880 -19.970 1.00 54.62 83 ARG A CA 1
ATOM 664 C C . ARG A 1 83 ? -4.035 7.264 -19.025 1.00 54.62 83 ARG A C 1
ATOM 666 O O . ARG A 1 83 ? -4.411 6.110 -19.178 1.00 54.62 83 ARG A O 1
ATOM 673 N N . GLY A 1 84 ? -4.482 8.060 -18.066 1.00 44.94 84 GLY A N 1
ATOM 674 C CA . GLY A 1 84 ? -5.583 7.745 -17.157 1.00 44.94 84 GLY A CA 1
ATOM 675 C C . GLY A 1 84 ? -5.883 8.909 -16.215 1.00 44.94 84 GLY A C 1
ATOM 676 O O . GLY A 1 84 ? -6.370 8.700 -15.112 1.00 44.94 84 GLY A O 1
ATOM 677 N N . GLY A 1 85 ? -5.527 10.137 -16.611 1.00 39.19 85 GLY A N 1
ATOM 678 C CA . GLY A 1 85 ? -6.131 11.310 -15.992 1.00 39.19 85 GLY A CA 1
ATOM 679 C C . GLY A 1 85 ? -7.586 11.370 -16.458 1.00 39.19 85 GLY A C 1
ATOM 680 O O . GLY A 1 85 ? -7.823 11.066 -17.629 1.00 39.19 85 GLY A O 1
ATOM 681 N N . PRO A 1 86 ? -8.553 11.708 -15.590 1.00 43.09 86 PRO A N 1
ATOM 682 C CA . PRO A 1 86 ? -9.917 11.931 -16.039 1.00 43.09 86 PRO A CA 1
ATOM 683 C C . PRO A 1 86 ? -9.898 13.089 -17.041 1.00 43.09 86 PRO A C 1
ATOM 685 O O . PRO A 1 86 ? -9.622 14.236 -16.681 1.00 43.09 86 PRO A O 1
ATOM 688 N N . GLU A 1 87 ? -10.137 12.776 -18.313 1.00 42.34 87 GLU A N 1
ATOM 689 C CA . GLU A 1 87 ? -10.702 13.760 -19.226 1.00 42.34 87 GLU A CA 1
ATOM 690 C C . GLU A 1 87 ? -12.090 14.119 -18.683 1.00 42.34 87 GLU A C 1
ATOM 692 O O . GLU A 1 87 ? -12.788 13.270 -18.125 1.00 42.34 87 GLU A O 1
ATOM 697 N N . ARG A 1 88 ? -12.389 15.416 -18.729 1.00 37.28 88 ARG A N 1
ATOM 698 C CA . ARG A 1 88 ? -13.585 16.037 -18.155 1.00 37.28 88 ARG A CA 1
ATOM 699 C C . ARG A 1 88 ? -14.887 15.415 -18.641 1.00 37.28 88 ARG A C 1
ATOM 701 O O . ARG A 1 88 ? -14.934 15.004 -19.819 1.00 37.28 88 ARG A O 1
#

Sequence (88 aa):
MQANARQMREFRRRIQSVFQDPYASLNPRRGIRQALSEPLHVHRLGSPAEIEAKVRSTILEVGLTVAVLDKYPHEFSGGQRQRGGPER